Protein AF-K1S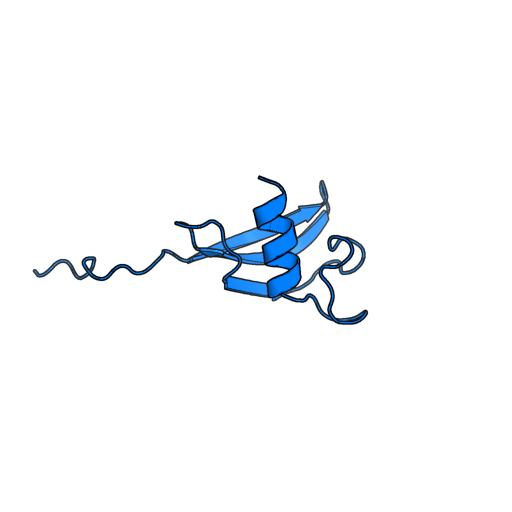C88-F1 (afdb_monomer_lite)

pLDDT: mean 83.58, std 16.37, range [37.56, 96.44]

Structure (mmCIF, N/CA/C/O backbone):
data_AF-K1SC88-F1
#
_entry.id   AF-K1SC88-F1
#
loop_
_atom_site.group_PDB
_atom_site.id
_atom_site.type_symbol
_atom_site.label_atom_id
_atom_site.label_alt_id
_atom_site.label_comp_id
_atom_site.label_asym_id
_atom_site.label_entity_id
_atom_site.label_seq_id
_atom_site.pdbx_PDB_ins_code
_atom_site.Cartn_x
_atom_site.Cartn_y
_atom_site.Cartn_z
_atom_site.occupancy
_atom_site.B_iso_or_equiv
_atom_site.auth_seq_id
_atom_site.auth_comp_id
_atom_site.auth_asym_id
_atom_site.auth_atom_id
_atom_site.pdbx_PDB_model_num
ATOM 1 N N . MET A 1 1 ? -9.497 -12.317 36.374 1.00 37.56 1 MET A N 1
ATOM 2 C CA . MET A 1 1 ? -8.664 -12.291 35.155 1.00 37.56 1 MET A CA 1
ATOM 3 C C . MET A 1 1 ? -8.830 -10.918 34.540 1.00 37.56 1 MET A C 1
ATOM 5 O O . MET A 1 1 ? -9.934 -10.562 34.153 1.00 37.56 1 MET A O 1
ATOM 9 N N . ILE A 1 2 ? -7.787 -10.099 34.605 1.00 40.81 2 ILE A N 1
ATOM 10 C CA . ILE A 1 2 ? -7.764 -8.766 33.996 1.00 40.81 2 ILE A CA 1
ATOM 11 C C . ILE A 1 2 ? -7.782 -8.972 32.480 1.00 40.81 2 ILE A C 1
ATOM 13 O O . ILE A 1 2 ? -6.901 -9.634 31.946 1.00 40.81 2 ILE A O 1
ATOM 17 N N . ASN A 1 3 ? -8.830 -8.491 31.812 1.00 40.66 3 ASN A N 1
ATOM 18 C CA . ASN A 1 3 ? -8.935 -8.540 30.359 1.00 40.66 3 ASN A CA 1
ATOM 19 C C . ASN A 1 3 ? -7.921 -7.540 29.792 1.00 40.66 3 ASN A C 1
ATOM 21 O O . ASN A 1 3 ? -8.106 -6.330 29.923 1.00 40.66 3 ASN A O 1
ATOM 25 N N . GLU A 1 4 ? -6.837 -8.036 29.206 1.00 50.22 4 GLU A N 1
ATOM 26 C CA . GLU A 1 4 ? -5.702 -7.235 28.722 1.00 50.22 4 GLU A CA 1
ATOM 27 C C . GLU A 1 4 ? -6.051 -6.346 27.507 1.00 50.22 4 GLU A C 1
ATOM 29 O O . GLU A 1 4 ? -5.213 -5.594 27.011 1.00 50.22 4 GLU A O 1
ATOM 34 N N . ASN A 1 5 ? -7.315 -6.349 27.069 1.00 46.28 5 ASN A N 1
ATOM 35 C CA . ASN A 1 5 ? -7.842 -5.555 25.955 1.00 46.28 5 ASN A CA 1
ATOM 36 C C . ASN A 1 5 ? -8.256 -4.118 26.325 1.00 46.28 5 ASN A C 1
ATOM 38 O O . ASN A 1 5 ? -9.139 -3.536 25.700 1.00 46.28 5 ASN A O 1
ATOM 42 N N . LYS A 1 6 ? -7.612 -3.511 27.327 1.00 48.91 6 LYS A N 1
ATOM 43 C CA . LYS A 1 6 ? -7.782 -2.086 27.669 1.00 48.91 6 LYS A CA 1
ATOM 44 C C . LYS A 1 6 ? -6.466 -1.304 27.590 1.00 48.91 6 LYS A C 1
ATOM 46 O O . LYS A 1 6 ? -6.104 -0.572 28.499 1.00 48.91 6 LYS A O 1
ATOM 51 N N . LEU A 1 7 ? -5.768 -1.429 26.468 1.00 48.09 7 LEU A N 1
ATOM 52 C CA . LEU A 1 7 ? -4.953 -0.348 25.909 1.00 48.09 7 LEU A CA 1
ATOM 53 C C . LEU A 1 7 ? -5.328 -0.259 24.433 1.00 48.09 7 LEU A C 1
ATOM 55 O O . LEU A 1 7 ? -5.383 -1.302 23.790 1.00 48.09 7 LEU A O 1
ATOM 59 N N . GLY A 1 8 ? -5.611 0.946 23.932 1.00 56.81 8 GLY A N 1
ATOM 60 C CA . GLY A 1 8 ? -6.021 1.231 22.551 1.00 56.81 8 GLY A CA 1
ATOM 61 C C . GLY A 1 8 ? -4.989 0.799 21.510 1.00 56.81 8 GLY A C 1
ATOM 62 O O . GLY A 1 8 ? -4.277 1.622 20.946 1.00 56.81 8 GLY A O 1
ATOM 63 N N . ARG A 1 9 ? -4.875 -0.510 21.296 1.00 60.84 9 ARG A N 1
ATOM 64 C CA . ARG A 1 9 ? -4.122 -1.110 20.209 1.00 60.84 9 ARG A CA 1
ATOM 65 C C . ARG A 1 9 ? -5.056 -1.136 19.023 1.00 60.84 9 ARG A C 1
ATOM 67 O O . ARG A 1 9 ? -6.013 -1.908 19.019 1.00 60.84 9 ARG A O 1
ATOM 74 N N . SER A 1 10 ? -4.772 -0.281 18.055 1.00 69.69 10 SER A N 1
ATOM 75 C CA . SER A 1 10 ? -5.381 -0.438 16.752 1.00 69.69 10 SER A CA 1
ATOM 76 C C . SER A 1 10 ? -5.089 -1.843 16.226 1.00 69.69 10 SER A C 1
ATOM 78 O O . SER A 1 10 ? -3.969 -2.355 16.353 1.00 69.69 10 SER A O 1
ATOM 80 N N . VAL A 1 11 ? -6.133 -2.497 15.727 1.00 89.19 11 VAL A N 1
ATOM 81 C CA . VAL A 1 11 ? -6.041 -3.838 15.159 1.00 89.19 11 VAL A CA 1
ATOM 82 C C . VAL A 1 11 ? -5.430 -3.694 13.771 1.00 89.19 11 VAL A C 1
ATOM 84 O O . VAL A 1 11 ? -5.938 -2.933 12.957 1.00 89.19 11 VAL A O 1
ATOM 87 N N . VAL A 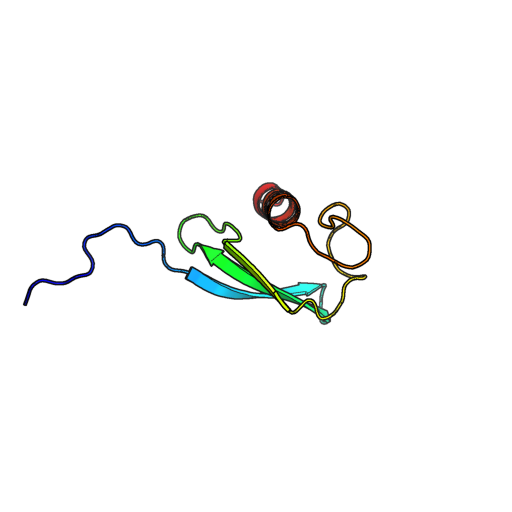1 12 ? -4.335 -4.406 13.505 1.00 92.44 12 VAL A N 1
ATOM 88 C CA . VAL A 1 12 ? -3.699 -4.421 12.183 1.00 92.44 12 VAL A CA 1
ATOM 89 C C . VAL A 1 12 ? -4.088 -5.701 11.458 1.00 92.44 12 VAL A C 1
ATOM 91 O O . VAL A 1 12 ? -3.935 -6.789 12.016 1.00 92.44 12 VAL A O 1
ATOM 94 N N . MET A 1 13 ? -4.576 -5.570 10.227 1.00 95.12 13 MET A N 1
ATOM 95 C CA . MET A 1 13 ? -5.019 -6.684 9.385 1.00 95.12 13 MET A CA 1
ATOM 96 C C . MET A 1 13 ? -4.321 -6.671 8.027 1.00 95.12 13 MET A C 1
ATOM 98 O O . MET A 1 13 ? -3.993 -5.614 7.490 1.00 95.12 13 MET A O 1
ATOM 102 N N . ASN A 1 14 ? -4.108 -7.863 7.468 1.00 96.44 14 ASN A N 1
ATOM 103 C CA . ASN A 1 14 ? -3.408 -8.043 6.199 1.00 96.44 14 ASN A CA 1
ATOM 104 C C . ASN A 1 14 ? -4.399 -8.158 5.040 1.00 96.44 14 ASN A C 1
ATOM 106 O O . ASN A 1 14 ? -5.348 -8.942 5.090 1.00 96.44 14 ASN A O 1
ATOM 110 N N . TYR A 1 15 ? -4.121 -7.423 3.972 1.00 95.50 15 TYR A N 1
ATOM 111 C CA . TYR A 1 15 ? -4.921 -7.341 2.759 1.00 95.50 15 TYR A CA 1
ATOM 112 C C . TYR A 1 15 ? -4.022 -7.408 1.524 1.00 95.50 15 TYR A C 1
ATOM 114 O O . TYR A 1 15 ? -2.841 -7.087 1.586 1.00 95.50 15 TYR A O 1
ATOM 122 N N . THR A 1 16 ? -4.597 -7.756 0.374 1.00 96.00 16 THR A N 1
ATOM 123 C CA . THR A 1 16 ? -3.911 -7.647 -0.920 1.00 96.00 16 THR A CA 1
ATOM 124 C C . THR A 1 16 ? -4.569 -6.542 -1.739 1.00 96.00 16 THR A C 1
ATOM 126 O O . THR A 1 16 ? -5.773 -6.580 -2.001 1.00 96.00 16 THR A O 1
ATOM 129 N N . LEU A 1 17 ? -3.778 -5.563 -2.176 1.00 94.25 17 LEU A N 1
ATOM 130 C CA . LEU A 1 17 ? -4.189 -4.562 -3.151 1.00 94.25 17 LEU A CA 1
ATOM 131 C C . LEU A 1 17 ? -4.387 -5.234 -4.509 1.00 94.25 17 LEU A C 1
ATOM 133 O O . LEU A 1 17 ? -3.480 -5.871 -5.050 1.00 94.25 17 LEU A O 1
ATOM 137 N N . MET A 1 18 ? -5.575 -5.049 -5.072 1.00 95.00 18 MET A N 1
ATOM 138 C CA . MET A 1 18 ? -5.972 -5.641 -6.342 1.00 95.00 18 MET A CA 1
ATOM 139 C C . MET A 1 18 ? -6.219 -4.550 -7.382 1.00 95.00 18 MET A C 1
ATOM 141 O O . MET A 1 18 ? -6.939 -3.587 -7.124 1.00 95.00 18 MET A O 1
ATOM 145 N N . HIS A 1 19 ? -5.699 -4.736 -8.593 1.00 93.00 19 HIS A N 1
ATOM 146 C CA . HIS A 1 19 ? -6.125 -3.988 -9.772 1.00 93.00 19 HIS A CA 1
ATOM 147 C C . HIS A 1 19 ? -6.929 -4.932 -10.666 1.00 93.00 19 HIS A C 1
ATOM 149 O O . HIS A 1 19 ? -6.381 -5.710 -11.451 1.00 93.00 19 HIS A O 1
ATOM 155 N N . LYS A 1 20 ? -8.258 -4.896 -10.505 1.00 93.25 20 LYS A N 1
ATOM 156 C CA . LYS A 1 20 ? -9.182 -5.894 -11.069 1.00 93.25 20 LYS A CA 1
ATOM 157 C C . LYS A 1 20 ? -8.793 -7.302 -10.592 1.00 93.25 20 LYS A C 1
ATOM 159 O O . LYS A 1 20 ? -8.832 -7.570 -9.400 1.00 93.25 20 LYS A O 1
ATOM 164 N N . ASN A 1 21 ? -8.378 -8.178 -11.506 1.00 95.62 21 ASN A N 1
ATOM 165 C CA . ASN A 1 21 ? -7.988 -9.557 -11.205 1.00 95.62 21 ASN A CA 1
ATOM 166 C C . ASN A 1 21 ? -6.474 -9.717 -10.983 1.00 95.62 21 ASN A C 1
ATOM 168 O O . ASN A 1 21 ? -5.976 -10.839 -10.933 1.00 95.62 21 ASN A O 1
ATOM 172 N N . ILE A 1 22 ? -5.731 -8.610 -10.895 1.00 95.38 22 ILE A N 1
ATOM 173 C CA . ILE A 1 22 ? -4.274 -8.612 -10.772 1.00 95.38 22 ILE A CA 1
ATOM 174 C C . ILE A 1 22 ? -3.898 -8.292 -9.328 1.00 95.38 22 ILE A C 1
ATOM 176 O O . ILE A 1 22 ? -4.277 -7.240 -8.813 1.00 95.38 22 ILE A O 1
ATOM 180 N N . LYS A 1 23 ? -3.135 -9.189 -8.695 1.00 95.81 23 LYS A N 1
ATOM 181 C CA . LYS A 1 23 ? -2.496 -8.928 -7.402 1.00 95.81 23 LYS A CA 1
ATOM 182 C C . LYS A 1 23 ? -1.397 -7.886 -7.592 1.00 95.81 23 LYS A C 1
ATOM 184 O O . LYS A 1 23 ? -0.524 -8.075 -8.437 1.00 95.81 23 LYS A O 1
ATOM 189 N N . VAL A 1 24 ? -1.460 -6.796 -6.834 1.00 94.75 24 VAL A N 1
ATOM 190 C CA . VAL A 1 24 ? -0.525 -5.669 -6.955 1.00 94.75 24 VAL A CA 1
ATOM 191 C C . VAL A 1 24 ? 0.493 -5.695 -5.828 1.00 94.75 24 VAL A C 1
ATOM 193 O O . VAL A 1 24 ? 1.686 -5.771 -6.108 1.00 94.75 24 VAL A O 1
ATOM 196 N N . ALA A 1 25 ? 0.033 -5.652 -4.578 1.00 94.94 25 ALA A N 1
ATOM 197 C CA . ALA A 1 25 ? 0.898 -5.663 -3.404 1.00 94.94 25 ALA A CA 1
ATOM 198 C C . ALA A 1 25 ? 0.149 -6.149 -2.161 1.00 94.94 25 ALA A C 1
ATOM 200 O O . ALA A 1 25 ? -1.064 -5.963 -2.072 1.00 94.94 25 ALA A O 1
ATOM 201 N N . ASP A 1 26 ? 0.866 -6.702 -1.192 1.00 96.25 26 ASP A N 1
ATOM 202 C CA . ASP A 1 26 ? 0.319 -6.943 0.142 1.00 96.25 26 ASP A CA 1
ATOM 203 C C . ASP A 1 26 ? 0.412 -5.686 1.010 1.00 96.25 26 ASP A C 1
ATOM 205 O O . ASP A 1 26 ? 1.372 -4.918 0.925 1.00 96.25 26 ASP A O 1
ATOM 209 N N . LEU A 1 27 ? -0.604 -5.464 1.839 1.00 95.06 27 LEU A N 1
ATOM 210 C CA . LEU A 1 27 ? -0.763 -4.293 2.691 1.00 95.06 27 LE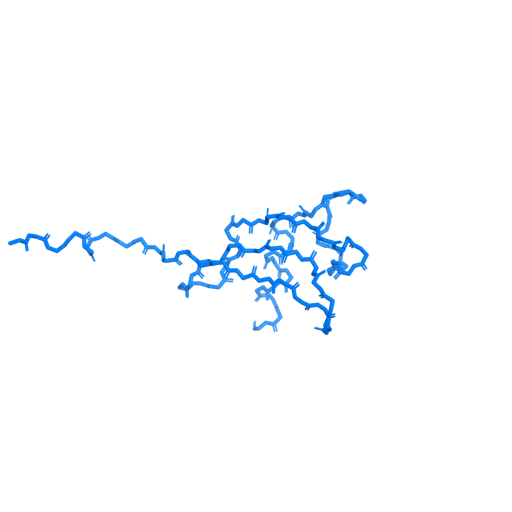U A CA 1
ATOM 211 C C . LEU A 1 27 ? -1.189 -4.712 4.093 1.00 95.06 27 LEU A C 1
ATOM 213 O O . LEU A 1 27 ? -2.081 -5.543 4.253 1.00 95.06 27 LEU A O 1
ATOM 217 N N . SER A 1 28 ? -0.634 -4.044 5.095 1.00 95.31 28 SER A N 1
ATOM 218 C CA . SER A 1 28 ? -1.139 -4.102 6.467 1.00 95.31 28 SER A CA 1
ATOM 219 C C . SER A 1 28 ? -1.916 -2.823 6.742 1.00 95.31 28 SER A C 1
ATOM 221 O O . SER A 1 28 ? -1.355 -1.730 6.619 1.00 95.31 28 SER A O 1
ATOM 223 N N . LEU A 1 29 ? -3.195 -2.938 7.092 1.00 94.12 29 LEU A N 1
ATOM 224 C CA . LEU A 1 29 ? -4.071 -1.807 7.384 1.00 94.12 29 LEU A CA 1
ATOM 225 C C . LEU A 1 29 ? -4.387 -1.733 8.872 1.00 94.12 29 LEU A C 1
ATOM 227 O O . LEU A 1 29 ? -4.622 -2.745 9.525 1.00 94.12 29 LEU A O 1
ATOM 231 N N . ASP A 1 30 ? -4.406 -0.511 9.378 1.00 92.12 30 ASP A N 1
ATOM 232 C CA . ASP A 1 30 ? -4.990 -0.142 10.656 1.00 92.12 30 ASP A CA 1
ATOM 233 C C . ASP A 1 30 ? -6.521 -0.191 10.517 1.00 92.12 30 ASP A C 1
ATOM 235 O O . ASP A 1 30 ? -7.089 0.580 9.749 1.00 92.12 30 ASP A O 1
ATOM 239 N N . GLU A 1 31 ? -7.191 -1.114 11.203 1.00 89.56 31 GLU A N 1
ATOM 240 C CA . GLU A 1 31 ? -8.635 -1.359 11.041 1.00 89.56 31 GLU A CA 1
ATOM 241 C C . GLU A 1 31 ? -9.503 -0.192 11.527 1.00 89.56 31 GLU A C 1
ATOM 243 O O . GLU A 1 31 ? -10.636 -0.038 11.076 1.00 89.56 31 GLU A O 1
ATOM 248 N N . GLU A 1 32 ? -8.999 0.631 12.451 1.00 89.62 32 GLU A N 1
ATOM 249 C CA . GLU A 1 32 ? -9.743 1.779 12.974 1.00 89.62 32 GLU A CA 1
ATOM 250 C C . GLU A 1 32 ? -9.757 2.940 11.972 1.00 89.62 32 GLU A C 1
ATOM 252 O O . GLU A 1 32 ? -10.786 3.579 11.759 1.00 89.62 32 GLU A O 1
ATOM 257 N N . THR A 1 33 ? -8.615 3.213 11.344 1.00 89.31 33 THR A N 1
ATOM 258 C CA . THR A 1 33 ? -8.425 4.381 10.471 1.00 89.31 33 THR A CA 1
ATOM 259 C C . THR A 1 33 ? -8.411 4.045 8.982 1.00 89.31 33 THR A C 1
ATOM 261 O O . THR A 1 33 ? -8.464 4.950 8.151 1.00 89.31 33 THR A O 1
ATOM 264 N N . GLY A 1 34 ? -8.281 2.767 8.623 1.00 89.06 34 GLY A N 1
ATOM 265 C CA . GLY A 1 34 ? -8.037 2.305 7.256 1.00 89.06 34 GLY A CA 1
ATOM 266 C C . GLY A 1 34 ? -6.656 2.688 6.710 1.00 89.06 34 GLY A C 1
ATOM 267 O O . GLY A 1 34 ? -6.428 2.576 5.504 1.00 89.06 34 GLY A O 1
ATOM 268 N N . SER A 1 35 ? -5.744 3.174 7.559 1.00 92.06 35 SER A N 1
ATOM 269 C CA . SER A 1 35 ? -4.419 3.640 7.139 1.00 92.06 35 SER A CA 1
ATOM 270 C C . SER A 1 35 ? -3.473 2.476 6.856 1.00 92.06 35 SER A C 1
ATOM 272 O O . SER A 1 35 ? -3.416 1.508 7.607 1.00 92.06 35 SER A O 1
ATOM 274 N N . ILE A 1 36 ? -2.645 2.611 5.822 1.00 94.31 36 ILE A N 1
ATOM 275 C CA . ILE A 1 36 ? -1.583 1.656 5.501 1.00 94.31 36 ILE A CA 1
ATOM 276 C C . ILE A 1 36 ? -0.449 1.772 6.526 1.00 94.31 36 ILE A C 1
ATOM 278 O O . ILE A 1 36 ? 0.302 2.760 6.560 1.00 94.31 36 ILE A O 1
ATOM 282 N N . VAL A 1 37 ? -0.297 0.723 7.326 1.00 94.44 37 VAL A N 1
ATOM 283 C CA . VAL A 1 37 ? 0.771 0.530 8.314 1.00 94.44 37 VAL A CA 1
ATOM 284 C C . VAL A 1 37 ? 2.044 0.029 7.636 1.00 94.44 37 VAL A C 1
ATOM 286 O O . VAL A 1 37 ? 3.128 0.535 7.923 1.00 94.44 37 VAL A O 1
ATOM 289 N N . GLU A 1 38 ? 1.916 -0.895 6.684 1.00 94.12 38 GLU A N 1
ATOM 290 C CA . GLU A 1 38 ? 3.043 -1.524 5.990 1.00 94.12 38 GLU A CA 1
ATOM 291 C C . GLU A 1 38 ? 2.678 -1.881 4.542 1.00 94.12 38 GLU A C 1
ATOM 293 O O . GLU A 1 38 ? 1.523 -2.187 4.245 1.00 94.12 38 GLU A O 1
ATOM 298 N N . ILE A 1 39 ? 3.673 -1.825 3.650 1.00 94.06 39 ILE A N 1
ATOM 299 C CA . ILE A 1 39 ? 3.608 -2.427 2.313 1.00 94.06 39 ILE A CA 1
ATOM 300 C C . ILE A 1 39 ? 4.508 -3.659 2.349 1.00 94.06 39 ILE A C 1
ATOM 302 O O . ILE A 1 39 ? 5.700 -3.528 2.623 1.00 94.06 39 ILE A O 1
ATOM 306 N N . GLY A 1 40 ? 3.924 -4.822 2.089 1.00 93.12 40 GLY A N 1
ATOM 307 C CA . GLY A 1 40 ? 4.627 -6.091 1.975 1.00 93.12 40 GLY A CA 1
ATOM 308 C C . GLY A 1 40 ? 5.207 -6.298 0.576 1.00 93.12 40 GLY A C 1
ATOM 309 O O . GLY A 1 40 ? 5.803 -5.401 -0.022 1.00 93.12 40 GLY A O 1
ATOM 310 N N . GLU A 1 41 ? 5.037 -7.506 0.043 1.00 93.62 41 GLU A N 1
ATOM 311 C CA . GLU A 1 41 ? 5.536 -7.862 -1.283 1.00 93.62 41 GLU A CA 1
ATOM 312 C C . GLU A 1 41 ? 4.775 -7.112 -2.384 1.00 93.62 41 GLU A C 1
ATOM 314 O O . GLU A 1 41 ? 3.547 -7.028 -2.364 1.00 93.62 41 GLU A O 1
ATOM 319 N N . ILE A 1 42 ? 5.507 -6.578 -3.365 1.00 92.69 42 ILE A N 1
ATOM 320 C CA . ILE A 1 42 ? 4.936 -5.966 -4.567 1.00 92.69 42 ILE A CA 1
ATOM 321 C C . ILE A 1 42 ? 5.028 -6.989 -5.697 1.00 92.69 42 ILE A C 1
ATOM 323 O O . ILE A 1 42 ? 6.100 -7.244 -6.240 1.00 92.69 42 ILE A O 1
ATOM 327 N N . TYR A 1 43 ? 3.883 -7.545 -6.073 1.00 93.25 43 TYR A N 1
ATOM 328 C CA . TYR A 1 43 ? 3.762 -8.536 -7.140 1.00 93.25 43 TYR A CA 1
ATOM 329 C C . TYR A 1 43 ? 3.746 -7.908 -8.529 1.00 93.25 43 TYR A C 1
ATOM 331 O O . TYR A 1 43 ? 4.207 -8.516 -9.495 1.00 93.25 43 TYR A O 1
ATOM 339 N N . ASN A 1 44 ? 3.174 -6.707 -8.658 1.00 91.44 44 ASN A N 1
ATOM 340 C CA . ASN A 1 44 ? 3.049 -6.057 -9.953 1.00 91.44 44 ASN A CA 1
ATOM 341 C C . ASN A 1 44 ? 3.212 -4.540 -9.865 1.00 91.44 44 ASN A C 1
ATOM 343 O O . ASN A 1 44 ? 2.253 -3.786 -9.700 1.00 91.44 44 ASN A O 1
ATOM 347 N N . PHE A 1 45 ? 4.461 -4.107 -10.025 1.00 88.94 45 PHE A N 1
ATOM 348 C CA . PHE A 1 45 ? 4.858 -2.709 -9.924 1.00 88.94 45 PHE A CA 1
ATOM 349 C C . PHE A 1 45 ? 4.142 -1.800 -10.936 1.00 88.94 45 PHE A C 1
ATOM 351 O O . PHE A 1 45 ? 3.713 -0.703 -10.593 1.00 88.94 45 PHE A O 1
ATOM 358 N N . ALA A 1 46 ? 3.926 -2.285 -12.164 1.00 90.19 46 ALA A N 1
ATOM 359 C CA . ALA A 1 46 ? 3.252 -1.534 -13.227 1.00 90.19 46 ALA A CA 1
ATOM 360 C C . ALA A 1 46 ? 1.768 -1.243 -12.934 1.00 90.19 46 ALA A C 1
ATOM 362 O O . ALA A 1 46 ? 1.146 -0.432 -13.622 1.00 90.19 46 ALA A O 1
ATOM 363 N N . HIS A 1 47 ? 1.189 -1.909 -11.933 1.00 92.38 47 HIS A N 1
ATOM 364 C CA . HIS A 1 47 ? -0.188 -1.700 -11.496 1.00 92.38 47 HIS A CA 1
ATOM 365 C C . HIS A 1 47 ? -0.304 -0.963 -10.162 1.00 92.38 47 HIS A C 1
ATOM 367 O O . HIS A 1 47 ? -1.416 -0.832 -9.646 1.00 92.38 47 HIS A O 1
ATOM 373 N N . LEU A 1 48 ? 0.801 -0.445 -9.620 1.00 91.12 48 LEU A N 1
ATOM 374 C CA . LEU A 1 48 ? 0.718 0.518 -8.531 1.00 91.12 48 LEU A CA 1
ATOM 375 C C . LEU A 1 48 ? 0.047 1.810 -9.016 1.00 91.12 48 LEU A C 1
ATOM 377 O O . LEU A 1 48 ? 0.225 2.210 -10.172 1.00 91.12 48 LEU A O 1
ATOM 381 N N . PRO A 1 49 ? -0.723 2.487 -8.149 1.00 88.88 49 PRO A N 1
ATOM 382 C CA . PRO A 1 49 ? -1.280 3.778 -8.498 1.00 88.88 49 PRO A CA 1
ATOM 383 C C . PRO A 1 49 ? -0.185 4.789 -8.861 1.00 88.88 49 PRO A C 1
ATOM 385 O O . PRO A 1 49 ? 0.889 4.844 -8.261 1.00 88.88 49 PRO A O 1
ATOM 388 N N . ILE A 1 50 ? -0.465 5.623 -9.859 1.00 85.56 50 ILE A N 1
ATOM 389 C CA . ILE A 1 50 ? 0.488 6.644 -10.299 1.00 85.56 50 ILE A CA 1
ATOM 390 C C . ILE A 1 50 ? 0.791 7.600 -9.139 1.00 85.56 50 ILE A C 1
ATOM 392 O O . ILE A 1 50 ? -0.115 8.103 -8.475 1.00 85.56 50 ILE A O 1
ATOM 396 N N . GLY A 1 51 ? 2.080 7.877 -8.930 1.00 84.31 51 GLY A N 1
ATOM 397 C CA . GLY A 1 51 ? 2.550 8.791 -7.890 1.00 84.31 51 GLY A CA 1
ATOM 398 C C . GLY A 1 51 ? 2.640 8.171 -6.495 1.00 84.31 51 GLY A C 1
ATOM 399 O O . GLY A 1 51 ? 2.819 8.914 -5.534 1.00 84.31 51 GLY A O 1
ATOM 400 N N . THR A 1 52 ? 2.528 6.843 -6.361 1.00 88.31 52 THR A N 1
ATOM 401 C CA . THR A 1 52 ? 2.722 6.133 -5.083 1.00 88.31 52 THR A CA 1
ATOM 402 C C . THR A 1 52 ? 4.061 5.408 -4.985 1.00 88.31 52 THR A C 1
ATOM 404 O O . THR A 1 52 ? 4.235 4.548 -4.125 1.00 88.31 52 THR A O 1
ATOM 407 N N . THR A 1 53 ? 5.004 5.716 -5.870 1.00 86.06 53 THR A N 1
ATOM 408 C CA . THR A 1 53 ? 6.331 5.095 -5.945 1.00 86.06 53 THR A CA 1
ATOM 409 C C . THR A 1 53 ? 7.413 6.122 -5.607 1.00 86.06 53 THR A C 1
ATOM 411 O O . THR A 1 53 ? 7.247 7.309 -5.897 1.00 86.06 53 THR A O 1
ATOM 414 N N . LYS A 1 54 ? 8.497 5.697 -4.941 1.00 75.25 54 LYS A N 1
ATOM 415 C CA . LYS A 1 54 ? 9.665 6.568 -4.670 1.00 75.25 54 LYS A CA 1
ATOM 416 C C . LYS A 1 54 ? 10.619 6.615 -5.858 1.00 75.25 54 LYS A C 1
ATOM 418 O O . LYS A 1 54 ? 11.203 7.653 -6.149 1.00 75.25 54 LYS A O 1
ATOM 423 N N . ASP A 1 55 ? 10.765 5.469 -6.504 1.00 72.56 55 ASP A N 1
ATOM 424 C CA . ASP A 1 55 ? 11.581 5.181 -7.677 1.00 72.56 55 ASP A CA 1
ATOM 425 C C . ASP A 1 55 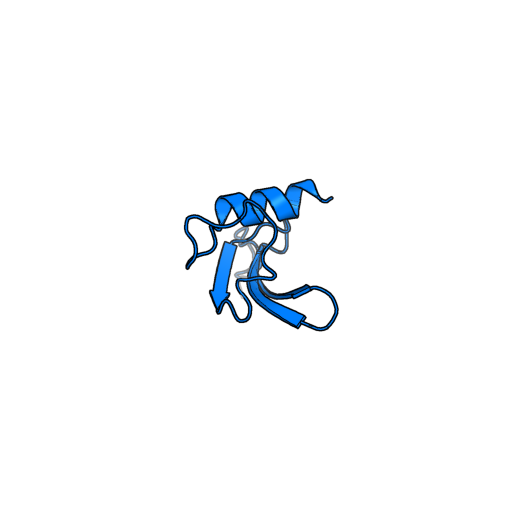? 10.894 4.061 -8.477 1.00 72.56 55 ASP A C 1
ATOM 427 O O . ASP A 1 55 ? 9.815 3.613 -8.097 1.00 72.56 55 ASP A O 1
ATOM 431 N N . ASP A 1 56 ? 11.497 3.595 -9.570 1.00 66.69 56 ASP A N 1
ATOM 432 C CA . ASP A 1 56 ? 10.911 2.562 -10.441 1.00 66.69 56 ASP A CA 1
ATOM 433 C C . ASP A 1 56 ? 10.907 1.146 -9.824 1.00 66.69 56 ASP A C 1
ATOM 435 O O . ASP A 1 56 ? 10.519 0.185 -10.490 1.00 66.69 56 ASP A O 1
ATOM 439 N N . LEU A 1 57 ? 11.365 0.988 -8.576 1.00 69.62 57 LEU A N 1
ATOM 440 C CA . LEU A 1 57 ? 11.560 -0.315 -7.932 1.00 69.62 57 LEU A CA 1
ATOM 441 C C . LEU A 1 57 ? 10.869 -0.433 -6.566 1.00 69.62 57 LEU A C 1
ATOM 443 O O . LEU A 1 57 ? 10.760 -1.542 -6.041 1.00 69.62 57 LEU A O 1
ATOM 447 N N . SER A 1 58 ? 10.390 0.669 -5.979 1.00 78.44 58 SER A N 1
ATOM 448 C CA . SER A 1 58 ? 9.796 0.677 -4.642 1.00 78.44 58 SER A CA 1
ATOM 449 C C . SER A 1 58 ? 8.549 1.559 -4.514 1.00 78.44 58 SER A C 1
ATOM 451 O O . SER A 1 58 ? 8.456 2.677 -5.030 1.00 78.44 58 SER A O 1
ATOM 453 N N . ALA A 1 59 ? 7.564 1.047 -3.773 1.00 87.06 59 ALA A N 1
ATOM 454 C CA . ALA A 1 59 ? 6.396 1.821 -3.375 1.00 87.06 59 ALA A CA 1
ATOM 455 C C . ALA A 1 59 ? 6.727 2.735 -2.183 1.00 87.06 59 ALA A C 1
ATOM 457 O O . ALA A 1 59 ? 7.404 2.344 -1.229 1.00 87.06 59 ALA A O 1
ATOM 458 N N . ASP A 1 60 ? 6.198 3.956 -2.201 1.00 91.69 60 ASP A N 1
ATOM 459 C CA . ASP A 1 60 ? 6.216 4.853 -1.053 1.00 91.69 60 ASP A CA 1
ATOM 460 C C . ASP A 1 60 ? 4.963 4.613 -0.202 1.00 91.69 60 ASP A C 1
ATOM 462 O O . ASP A 1 60 ? 3.852 4.959 -0.606 1.00 91.69 60 ASP A O 1
ATOM 466 N N . ARG A 1 61 ? 5.134 4.075 1.011 1.00 93.00 61 ARG A N 1
ATOM 467 C CA . ARG A 1 61 ? 4.023 3.864 1.954 1.00 93.00 61 ARG A CA 1
ATOM 468 C C . ARG A 1 61 ? 3.216 5.131 2.226 1.00 93.00 61 ARG A C 1
ATOM 470 O O . ARG A 1 61 ? 1.995 5.062 2.298 1.00 93.00 61 ARG A O 1
ATOM 477 N N . ALA A 1 62 ? 3.859 6.283 2.393 1.00 91.69 62 ALA A N 1
ATOM 478 C CA . ALA A 1 62 ? 3.162 7.526 2.701 1.00 91.69 62 ALA A CA 1
ATOM 479 C C . ALA A 1 62 ? 2.381 8.058 1.492 1.00 91.69 62 ALA A C 1
ATOM 481 O O . ALA A 1 62 ? 1.265 8.546 1.672 1.00 91.69 62 ALA A O 1
ATOM 482 N N . LEU A 1 63 ? 2.924 7.9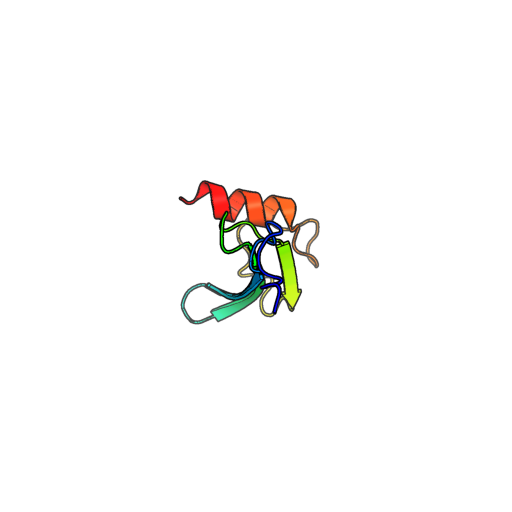62 0.275 1.00 92.06 63 LEU A N 1
ATOM 483 C CA . LEU A 1 63 ? 2.200 8.354 -0.941 1.00 92.06 63 LEU A CA 1
ATOM 484 C C . LEU A 1 63 ? 1.074 7.372 -1.267 1.00 92.06 63 LEU A C 1
ATOM 486 O O . LEU A 1 63 ? -0.024 7.818 -1.592 1.00 92.06 63 LEU A O 1
ATOM 490 N N . LEU A 1 64 ? 1.302 6.064 -1.111 1.00 92.62 64 LEU A N 1
ATOM 491 C CA . LEU A 1 64 ? 0.258 5.054 -1.285 1.00 92.62 64 LEU A CA 1
ATOM 492 C C . LEU A 1 64 ? -0.859 5.236 -0.260 1.00 92.62 64 LEU A C 1
ATOM 494 O O . LEU A 1 64 ? -2.028 5.235 -0.632 1.00 92.62 64 LEU A O 1
ATOM 498 N N . ASN A 1 65 ? -0.512 5.490 1.004 1.00 92.81 65 ASN A N 1
ATOM 499 C CA . ASN A 1 65 ? -1.497 5.787 2.038 1.00 92.81 65 ASN A CA 1
ATOM 500 C C . ASN A 1 65 ? -2.299 7.047 1.699 1.00 92.81 65 ASN A C 1
ATOM 502 O O . ASN A 1 65 ? -3.514 7.042 1.824 1.00 92.81 65 ASN A O 1
ATOM 506 N N . LYS A 1 66 ? -1.643 8.115 1.223 1.00 91.69 66 LYS A N 1
ATOM 507 C CA . LYS A 1 66 ? -2.331 9.337 0.775 1.00 91.69 66 LYS A CA 1
ATOM 508 C C . LYS A 1 66 ? -3.257 9.086 -0.412 1.00 91.69 66 LYS A C 1
ATOM 510 O O . LYS A 1 66 ? -4.324 9.681 -0.465 1.00 91.69 66 LYS A O 1
ATOM 515 N N . TRP A 1 67 ? -2.851 8.267 -1.381 1.00 90.19 67 TRP A N 1
ATOM 516 C CA . TRP A 1 67 ? -3.703 7.906 -2.515 1.00 90.19 67 TRP A CA 1
ATOM 517 C C . TRP A 1 67 ? -4.928 7.102 -2.055 1.00 90.19 67 TRP A C 1
ATOM 519 O O . TRP A 1 67 ? -6.053 7.401 -2.455 1.00 90.19 67 TRP A O 1
ATOM 529 N N . TRP A 1 68 ? -4.705 6.140 -1.158 1.00 88.25 68 TRP A N 1
ATOM 530 C CA . TRP A 1 68 ? -5.728 5.273 -0.582 1.00 88.25 68 TRP A CA 1
ATOM 531 C C . TRP A 1 68 ? -6.770 6.058 0.220 1.00 88.25 68 TRP A C 1
ATOM 533 O O . TRP A 1 68 ? -7.957 5.996 -0.087 1.00 88.25 68 TRP A O 1
ATOM 543 N N . THR A 1 69 ? -6.332 6.864 1.190 1.00 86.31 69 THR A N 1
ATOM 544 C CA . THR A 1 69 ? -7.240 7.605 2.081 1.00 86.31 69 THR A CA 1
ATOM 545 C C . THR A 1 69 ? -7.910 8.803 1.419 1.00 86.31 69 THR A C 1
ATOM 547 O O . THR A 1 69 ? -8.900 9.297 1.938 1.00 86.31 69 THR A O 1
ATOM 550 N N . ARG A 1 70 ? -7.398 9.285 0.280 1.00 75.62 70 ARG A N 1
ATOM 551 C CA . ARG A 1 70 ? -8.014 10.382 -0.487 1.00 75.62 70 ARG A CA 1
ATOM 552 C C . ARG A 1 70 ? -9.084 9.902 -1.467 1.00 75.62 70 ARG A C 1
ATOM 554 O O . ARG A 1 70 ? -9.810 10.726 -2.015 1.00 75.62 70 ARG A O 1
ATOM 561 N N . SER A 1 71 ? -9.149 8.597 -1.722 1.00 61.09 71 SER A N 1
ATOM 562 C CA . SER A 1 71 ? -10.135 8.001 -2.627 1.00 61.09 71 SER A CA 1
ATOM 563 C C . SER A 1 71 ? -11.474 7.686 -1.938 1.00 61.09 71 SER A C 1
ATOM 565 O O . SER A 1 71 ? -12.371 7.170 -2.603 1.00 61.09 71 SER A O 1
ATOM 567 N N . PHE A 1 72 ? -11.619 8.031 -0.650 1.00 45.47 72 PHE A N 1
ATOM 568 C CA . PHE A 1 72 ? -12.835 7.893 0.156 1.00 45.47 72 PHE A CA 1
ATOM 569 C C . PHE A 1 72 ? -13.172 9.194 0.891 1.0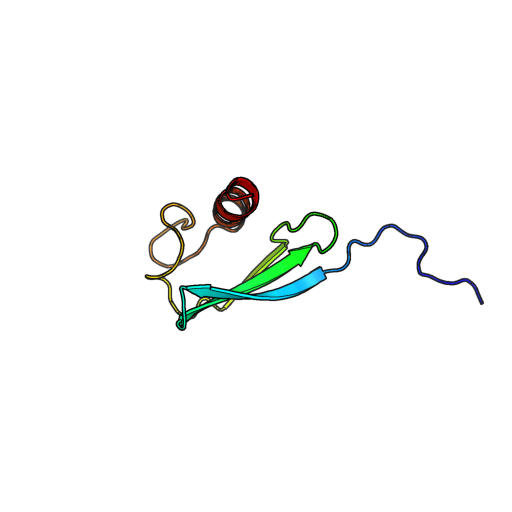0 45.47 72 PHE A C 1
ATOM 571 O O . PHE A 1 72 ? -12.226 9.908 1.295 1.00 45.47 72 PHE A O 1
#

Secondary structure (DSSP, 8-state):
---S--S--PPEEEEEEEETTEEEEEEEEETTT--EEEEEEES-GGGSPTT-EEETTEE-HHHHHHHHHHT-

Organism: NCBI:txid408170

Sequence (72 aa):
MINENKLGRSVVMNYTLMHKNIKVADLSLDEETGSIVEIGEIYNFAHLPIGTTKDDLSADRALLNKWWTRSF

Foldseek 3Di:
DPPPPPDPDQDWDKDFDDDDPDTAWIFIARPVQRATPDTHDGPHLVPQPPPQAPDSPGGNSVRSRVVVNVVD

Radius of gyration: 14.42 Å; chains: 1; bounding box: 24×23×48 Å